Protein AF-A0A4V6RXN6-F1 (afdb_monomer_lite)

Sequence (141 aa):
MTKKTDRISFLKFSRMLFHKWYGDNPSSDFRHFYDDQRTYYGLILEAAGVDADSLKKGNAFSISPKQADLIEELLKQFTSAPMKLFRSKEYKNMHKDDLKSIVQSIDSLLLSGLEGDVQVTERSSLYIKTGYYVQTAISDC

Organism: NCBI:txid2565925

Foldseek 3Di:
DPDPQPWDWLLVLLVVVCCVPQNDDRPDDSVVSSVLLQVLLCLLLVLLVADPVQQDDPPTGIHRPVLSVLSVVSSVCCPPPQNVCSSVLVLVPHDLVSLVSSLVSVLVRLVVRHDDPSSVVSNVSSCVSSVNVVVVVVVVD

Structure (mmCIF, N/CA/C/O backbone):
data_AF-A0A4V6RXN6-F1
#
_entry.id   AF-A0A4V6RXN6-F1
#
loop_
_atom_site.group_PDB
_atom_site.id
_atom_site.type_symbol
_atom_site.label_atom_id
_atom_site.label_alt_id
_atom_site.label_comp_id
_atom_site.label_asym_id
_atom_site.label_entity_id
_atom_site.label_seq_id
_atom_site.pdbx_PDB_ins_code
_atom_site.Cartn_x
_atom_site.Cartn_y
_atom_site.Cartn_z
_atom_site.occupancy
_atom_site.B_iso_or_equiv
_atom_site.auth_seq_id
_atom_site.auth_comp_id
_atom_site.auth_asym_id
_atom_site.auth_atom_id
_atom_site.pdbx_PDB_model_num
ATOM 1 N N . MET A 1 1 ? 22.976 7.129 20.681 1.00 35.28 1 MET A N 1
ATOM 2 C CA . MET A 1 1 ? 23.402 6.774 19.307 1.00 35.28 1 MET A CA 1
ATOM 3 C C . MET A 1 1 ? 22.162 6.587 18.448 1.00 35.28 1 MET A C 1
ATOM 5 O O . MET A 1 1 ? 21.529 5.543 18.516 1.00 35.28 1 MET A O 1
ATOM 9 N N . THR A 1 2 ? 21.764 7.605 17.690 1.00 40.41 2 THR A N 1
ATOM 10 C CA . THR A 1 2 ? 20.694 7.497 16.691 1.00 40.41 2 THR A CA 1
ATOM 11 C C . THR A 1 2 ? 21.208 6.630 15.546 1.00 40.41 2 THR A C 1
ATOM 13 O O . THR A 1 2 ? 22.055 7.060 14.765 1.00 40.41 2 THR A O 1
ATOM 16 N N . LYS A 1 3 ? 20.754 5.373 15.468 1.00 44.50 3 LYS A N 1
ATOM 17 C CA . LYS A 1 3 ? 20.967 4.552 14.272 1.00 44.50 3 LYS A CA 1
ATOM 18 C C . LYS A 1 3 ? 20.317 5.313 13.119 1.00 44.50 3 LYS A C 1
ATOM 20 O O . LYS A 1 3 ? 19.103 5.490 13.126 1.00 44.50 3 LYS A O 1
ATOM 25 N N . LYS A 1 4 ? 21.112 5.816 12.168 1.00 47.91 4 LYS A N 1
ATOM 26 C CA . LYS A 1 4 ? 20.583 6.288 10.886 1.00 47.91 4 LYS A CA 1
ATOM 27 C C . LYS A 1 4 ? 19.828 5.106 10.292 1.00 47.91 4 LYS A C 1
ATOM 29 O O . LYS A 1 4 ? 20.439 4.120 9.901 1.00 47.91 4 LYS A O 1
ATOM 34 N N . THR A 1 5 ? 18.504 5.159 10.318 1.00 57.16 5 THR A N 1
ATOM 35 C CA . THR A 1 5 ? 17.677 4.186 9.617 1.00 57.16 5 THR A CA 1
ATOM 36 C C . THR A 1 5 ? 17.991 4.370 8.139 1.00 57.16 5 THR A C 1
ATOM 38 O O . THR A 1 5 ? 17.672 5.422 7.581 1.00 57.16 5 THR A O 1
ATOM 41 N N . ASP A 1 6 ? 18.683 3.407 7.530 1.00 70.12 6 ASP A N 1
ATOM 42 C CA . ASP A 1 6 ? 19.060 3.432 6.115 1.00 70.12 6 ASP A CA 1
ATOM 43 C C . ASP A 1 6 ? 17.799 3.360 5.253 1.00 70.12 6 ASP A C 1
ATOM 45 O O . ASP A 1 6 ? 17.416 2.299 4.782 1.00 70.12 6 ASP A O 1
ATOM 49 N N . ARG A 1 7 ? 17.087 4.475 5.082 1.00 78.94 7 ARG A N 1
ATOM 50 C CA . ARG A 1 7 ? 15.919 4.528 4.202 1.00 78.94 7 ARG A CA 1
ATOM 51 C C . ARG A 1 7 ? 16.390 4.629 2.754 1.00 78.94 7 ARG A C 1
ATOM 53 O O . ARG A 1 7 ? 17.277 5.419 2.433 1.00 78.94 7 ARG A O 1
ATOM 60 N N . ILE A 1 8 ? 15.767 3.862 1.869 1.00 87.69 8 ILE A N 1
ATOM 61 C CA . ILE A 1 8 ? 15.981 3.949 0.423 1.00 87.69 8 ILE A CA 1
ATOM 62 C C . ILE A 1 8 ? 14.915 4.847 -0.202 1.00 87.69 8 ILE A C 1
ATOM 64 O O . ILE A 1 8 ? 13.774 4.910 0.258 1.00 87.69 8 ILE A O 1
ATOM 68 N N . SER A 1 9 ? 15.279 5.574 -1.256 1.00 90.12 9 SER A N 1
ATOM 69 C CA . SER A 1 9 ? 14.285 6.306 -2.038 1.00 90.12 9 SER A CA 1
ATOM 70 C C . SER A 1 9 ? 13.415 5.328 -2.825 1.00 90.12 9 SER A C 1
ATOM 72 O O . SER A 1 9 ? 13.891 4.286 -3.285 1.00 90.12 9 SER A O 1
ATOM 74 N N . PHE A 1 10 ? 12.151 5.689 -3.043 1.00 91.62 10 PHE A N 1
ATOM 75 C CA . PHE A 1 10 ? 11.240 4.896 -3.873 1.00 91.62 10 PHE A CA 1
ATOM 76 C C . PHE A 1 10 ? 11.753 4.706 -5.304 1.00 91.62 10 PHE A C 1
ATOM 78 O O . PHE A 1 10 ? 11.513 3.669 -5.910 1.00 91.62 10 PHE A O 1
ATOM 85 N N . LEU A 1 11 ? 12.514 5.671 -5.834 1.00 91.94 11 LEU A N 1
ATOM 86 C CA . LEU A 1 11 ? 13.182 5.549 -7.132 1.00 91.94 11 LEU A CA 1
ATOM 87 C C . LEU A 1 11 ? 14.199 4.400 -7.137 1.00 91.94 11 LEU A C 1
ATOM 89 O O . LEU A 1 11 ? 14.179 3.567 -8.041 1.00 91.94 11 LEU A O 1
ATOM 93 N N . LYS A 1 12 ? 15.063 4.328 -6.113 1.00 91.56 12 LYS A N 1
ATOM 94 C CA . LYS A 1 12 ? 16.049 3.247 -5.978 1.00 91.56 12 LYS A CA 1
ATOM 95 C C . LYS A 1 12 ? 15.354 1.897 -5.804 1.00 91.56 12 LYS A C 1
ATOM 97 O O . LYS A 1 12 ? 15.724 0.941 -6.473 1.00 91.56 12 LYS A O 1
ATOM 102 N N . PHE A 1 13 ? 14.325 1.845 -4.962 1.00 93.69 13 PHE A N 1
ATOM 103 C CA . PHE A 1 13 ? 13.492 0.656 -4.783 1.00 93.69 13 PHE A CA 1
ATOM 104 C C . PHE A 1 13 ? 12.840 0.204 -6.098 1.00 93.69 13 PHE A C 1
ATOM 106 O O . PHE A 1 13 ? 12.982 -0.948 -6.488 1.00 93.69 13 PHE A O 1
ATOM 113 N N . SER A 1 14 ? 12.220 1.122 -6.842 1.00 93.81 14 SER A N 1
ATOM 114 C CA . SER A 1 14 ? 11.592 0.814 -8.132 1.00 93.81 14 SER A CA 1
ATOM 115 C C . SER A 1 14 ? 12.612 0.319 -9.152 1.00 93.81 14 SER A C 1
ATOM 117 O O . SER A 1 14 ? 12.315 -0.578 -9.928 1.00 93.81 14 SER A O 1
ATOM 119 N N . ARG A 1 15 ? 13.841 0.851 -9.144 1.00 93.00 15 ARG A N 1
ATOM 120 C CA . ARG A 1 15 ? 14.928 0.348 -9.997 1.00 93.00 15 ARG A CA 1
ATOM 121 C C . ARG A 1 15 ? 15.288 -1.096 -9.649 1.00 93.00 15 ARG A C 1
ATOM 123 O O . ARG A 1 15 ? 15.465 -1.903 -10.554 1.00 93.00 15 ARG A O 1
ATOM 130 N N . MET A 1 16 ? 15.351 -1.427 -8.358 1.00 93.00 16 MET A N 1
ATOM 131 C CA . MET A 1 16 ? 15.575 -2.803 -7.900 1.00 93.00 16 MET A CA 1
ATOM 132 C C . MET A 1 16 ? 14.435 -3.729 -8.339 1.00 93.00 16 MET A C 1
ATOM 134 O O . MET A 1 16 ? 14.707 -4.800 -8.874 1.00 93.00 16 MET A O 1
ATOM 138 N N . LEU A 1 17 ? 13.176 -3.304 -8.178 1.00 93.75 17 LEU A N 1
ATOM 139 C CA . LEU A 1 17 ? 12.013 -4.068 -8.642 1.00 93.75 17 LEU A CA 1
ATOM 140 C C . LEU A 1 17 ? 12.032 -4.291 -10.151 1.00 93.75 17 LEU A C 1
ATOM 142 O O . LEU A 1 17 ? 11.801 -5.401 -10.611 1.00 93.75 17 LEU A O 1
ATOM 146 N N . PHE A 1 18 ? 12.343 -3.249 -10.916 1.00 93.62 18 PHE A N 1
ATOM 147 C CA . PHE A 1 18 ? 12.387 -3.307 -12.368 1.00 93.62 18 PHE A CA 1
ATOM 148 C C . PHE A 1 18 ? 13.379 -4.363 -12.865 1.00 93.62 18 PHE A C 1
ATOM 150 O O . PHE A 1 18 ? 13.010 -5.221 -13.662 1.00 93.62 18 PHE A O 1
ATOM 157 N N . HIS A 1 19 ? 14.602 -4.372 -12.326 1.00 92.25 19 HIS A N 1
ATOM 158 C CA . HIS A 1 19 ? 15.580 -5.419 -12.631 1.00 92.25 19 HIS A CA 1
ATOM 159 C C . HIS A 1 19 ? 15.126 -6.800 -12.148 1.00 92.25 19 HIS A C 1
ATOM 161 O O . HIS A 1 19 ? 15.279 -7.784 -12.862 1.00 92.25 19 HIS A O 1
ATOM 167 N N . LYS A 1 20 ? 14.512 -6.888 -10.962 1.00 92.06 20 LYS A N 1
ATOM 168 C CA . LYS A 1 20 ? 13.996 -8.156 -10.427 1.00 92.06 20 LYS A CA 1
ATOM 169 C C . LYS A 1 20 ? 12.888 -8.754 -11.301 1.00 92.06 20 LYS A C 1
ATOM 171 O O . LYS A 1 20 ? 12.796 -9.971 -11.401 1.00 92.06 20 LYS A O 1
ATOM 176 N N . TRP A 1 21 ? 12.028 -7.924 -11.891 1.00 91.38 21 TRP A N 1
ATOM 177 C CA . TRP A 1 21 ? 10.851 -8.379 -12.641 1.00 91.38 21 TRP A CA 1
ATOM 178 C C . TRP A 1 21 ? 11.114 -8.543 -14.142 1.00 91.38 21 TRP A C 1
ATOM 180 O O . TRP A 1 21 ? 10.475 -9.384 -14.766 1.00 91.38 21 TRP A O 1
ATOM 190 N N . TYR A 1 22 ? 12.043 -7.772 -14.716 1.00 88.38 22 TYR A N 1
ATOM 191 C CA . TYR A 1 22 ? 12.319 -7.762 -16.160 1.00 88.38 22 TYR A CA 1
ATOM 192 C C . TYR A 1 22 ? 13.754 -8.176 -16.537 1.00 88.38 22 TYR A C 1
ATOM 194 O O . TYR A 1 22 ? 14.059 -8.287 -17.724 1.00 88.38 22 TYR A O 1
ATOM 202 N N . GLY A 1 23 ? 14.635 -8.426 -15.564 1.00 85.50 23 GLY A N 1
ATOM 203 C CA . GLY A 1 23 ? 16.022 -8.841 -15.790 1.00 85.50 23 GLY A CA 1
ATOM 204 C C . GLY A 1 23 ? 16.969 -7.707 -16.211 1.00 85.50 23 GLY A C 1
ATOM 205 O O . GLY A 1 23 ? 16.720 -6.523 -15.964 1.00 85.50 23 GLY A O 1
ATOM 206 N N . ASP A 1 24 ? 18.087 -8.087 -16.838 1.00 74.56 24 ASP A N 1
ATOM 207 C CA . ASP A 1 24 ? 19.205 -7.182 -17.160 1.00 74.56 24 ASP A CA 1
ATOM 208 C C . ASP A 1 24 ? 19.044 -6.425 -18.490 1.00 74.56 24 ASP A C 1
ATOM 210 O O . ASP A 1 24 ? 19.672 -5.385 -18.678 1.00 74.56 24 ASP A O 1
ATOM 214 N N . ASN A 1 25 ? 18.176 -6.901 -19.392 1.00 64.75 25 ASN A N 1
ATOM 215 C CA . ASN A 1 25 ? 17.865 -6.263 -20.681 1.00 64.75 25 ASN A CA 1
ATOM 216 C C . ASN A 1 25 ? 16.347 -6.099 -20.870 1.00 64.75 25 ASN A C 1
ATOM 218 O O . ASN A 1 25 ? 15.724 -6.803 -21.668 1.00 64.75 25 ASN A O 1
ATOM 222 N N . PRO A 1 26 ? 15.724 -5.187 -20.114 1.00 69.06 26 PRO A N 1
ATOM 223 C CA . PRO A 1 26 ? 14.292 -4.975 -20.196 1.00 69.06 26 PRO A CA 1
ATOM 224 C C . PRO A 1 26 ? 13.931 -4.259 -21.502 1.00 69.06 26 PRO A C 1
ATOM 226 O O . PRO A 1 26 ? 14.464 -3.196 -21.810 1.00 69.06 26 PRO A O 1
ATOM 229 N N . SER A 1 27 ? 12.970 -4.807 -22.246 1.00 65.19 27 SER A N 1
ATOM 230 C CA . SER A 1 27 ? 12.332 -4.116 -23.378 1.00 65.19 27 SER A CA 1
ATOM 231 C C . SER A 1 27 ? 11.435 -2.950 -22.936 1.00 65.19 27 SER A C 1
ATOM 233 O O . SER A 1 27 ? 10.999 -2.151 -23.760 1.00 65.19 27 SER A O 1
ATOM 235 N N . SER A 1 28 ? 11.117 -2.884 -21.643 1.00 75.38 28 SER A N 1
ATOM 236 C CA . SER A 1 28 ? 10.218 -1.908 -21.030 1.00 75.38 28 SER A CA 1
ATOM 237 C C . SER A 1 28 ? 10.953 -0.613 -20.662 1.00 75.38 28 SER A C 1
ATOM 239 O O . SER A 1 28 ? 12.122 -0.639 -20.286 1.00 75.38 28 SER A O 1
ATOM 241 N N . ASP A 1 29 ? 10.268 0.530 -20.702 1.00 88.38 29 ASP A N 1
ATOM 242 C CA . ASP A 1 29 ? 10.830 1.799 -20.227 1.00 88.38 29 ASP A CA 1
ATOM 243 C C . ASP A 1 29 ? 10.719 1.903 -18.697 1.00 88.38 29 ASP A C 1
ATOM 245 O O . ASP A 1 29 ? 9.623 1.930 -18.128 1.00 88.38 29 ASP A O 1
ATOM 249 N N . PHE A 1 30 ? 11.869 2.002 -18.024 1.00 91.81 30 PHE A N 1
ATOM 250 C CA . PHE A 1 30 ? 11.944 2.184 -16.575 1.00 91.81 30 PHE A CA 1
ATOM 251 C C . PHE A 1 30 ? 11.146 3.397 -16.083 1.00 91.81 30 PHE A C 1
ATOM 253 O O . PHE A 1 30 ? 10.606 3.355 -14.978 1.00 91.81 30 PHE A O 1
ATOM 260 N N . ARG A 1 31 ? 11.077 4.485 -16.860 1.00 92.81 31 ARG A N 1
ATOM 261 C CA . ARG A 1 31 ? 10.361 5.693 -16.442 1.00 92.81 31 ARG A CA 1
ATOM 262 C C . ARG A 1 31 ? 8.870 5.418 -16.280 1.00 92.81 31 ARG A C 1
ATOM 264 O O . ARG A 1 31 ? 8.323 5.716 -15.223 1.00 92.81 31 ARG A O 1
ATOM 271 N N . HIS A 1 32 ? 8.260 4.791 -17.283 1.00 93.06 32 HIS A N 1
ATOM 272 C CA . HIS A 1 32 ? 6.860 4.374 -17.232 1.00 93.06 32 HIS A CA 1
ATOM 273 C C . HIS A 1 32 ? 6.618 3.408 -16.067 1.00 93.06 32 HIS A C 1
ATOM 275 O O . HIS A 1 32 ? 5.719 3.630 -15.263 1.00 93.06 32 HIS A O 1
ATOM 281 N N . PHE A 1 33 ? 7.494 2.410 -15.894 1.00 93.62 33 PHE A N 1
ATOM 282 C CA . PHE A 1 33 ? 7.413 1.490 -14.758 1.00 93.62 33 PHE A CA 1
ATOM 283 C C . PHE A 1 33 ? 7.437 2.220 -13.405 1.00 93.62 33 PHE A C 1
ATOM 285 O O . PHE A 1 33 ? 6.621 1.935 -12.532 1.00 93.62 33 PHE A O 1
ATOM 292 N N . TYR A 1 34 ? 8.366 3.161 -13.219 1.00 94.25 34 TYR A N 1
ATOM 293 C CA . TYR A 1 34 ? 8.479 3.951 -11.994 1.00 94.25 34 TYR A CA 1
ATOM 294 C C . TYR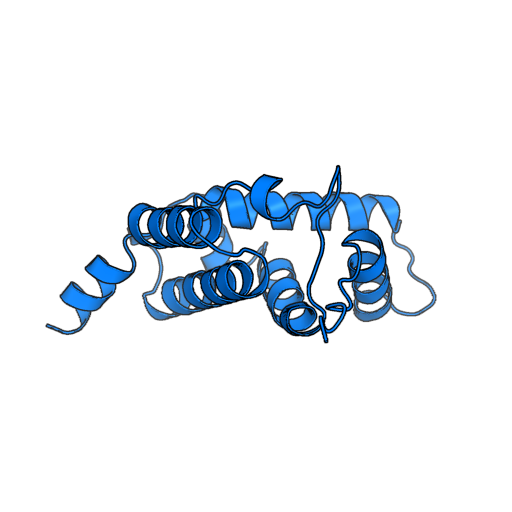 A 1 34 ? 7.225 4.790 -11.728 1.00 94.25 34 TYR A C 1
ATOM 296 O O . TYR A 1 34 ? 6.735 4.807 -10.596 1.00 94.25 34 TYR A O 1
ATOM 304 N N . ASP A 1 35 ? 6.712 5.471 -12.754 1.00 93.75 35 ASP A N 1
ATOM 305 C CA . ASP A 1 35 ? 5.517 6.304 -12.636 1.00 93.75 35 ASP A CA 1
ATOM 306 C C . ASP A 1 35 ? 4.288 5.456 -12.264 1.00 93.75 35 ASP A C 1
ATOM 308 O O . ASP A 1 35 ? 3.536 5.842 -11.360 1.00 93.75 35 ASP A O 1
ATOM 312 N N . ASP A 1 36 ? 4.150 4.262 -12.849 1.00 94.56 36 ASP A N 1
ATOM 313 C CA . ASP A 1 36 ? 3.119 3.285 -12.488 1.00 94.56 36 ASP A CA 1
ATOM 314 C C . ASP A 1 36 ? 3.263 2.821 -11.036 1.00 94.56 36 ASP A C 1
ATOM 316 O O . ASP A 1 36 ? 2.321 2.957 -10.257 1.00 94.56 36 ASP A O 1
ATOM 320 N N . GLN A 1 37 ? 4.444 2.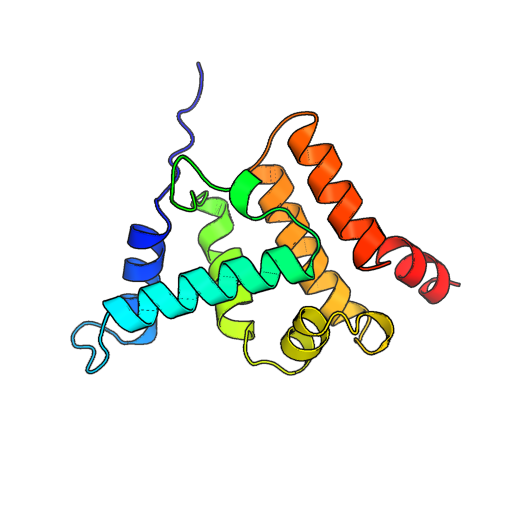348 -10.617 1.00 95.06 37 GLN A N 1
ATOM 321 C CA . GLN A 1 37 ? 4.642 1.854 -9.246 1.00 95.06 37 GLN A CA 1
ATOM 322 C C . GLN A 1 37 ? 4.387 2.943 -8.200 1.00 95.06 37 GLN A C 1
ATOM 324 O O . GLN A 1 37 ? 3.786 2.684 -7.156 1.00 95.06 37 GLN A O 1
ATOM 329 N N . ARG A 1 38 ? 4.817 4.180 -8.473 1.00 94.19 38 ARG A N 1
ATOM 330 C CA . ARG A 1 38 ? 4.568 5.323 -7.585 1.00 94.19 38 ARG A CA 1
ATOM 331 C C . ARG A 1 38 ? 3.073 5.611 -7.470 1.00 94.19 38 ARG A C 1
ATOM 333 O O . ARG A 1 38 ? 2.590 5.877 -6.370 1.00 94.19 38 ARG A O 1
ATOM 340 N N . THR A 1 39 ? 2.361 5.558 -8.593 1.00 94.31 39 THR A N 1
ATOM 341 C CA . THR A 1 39 ? 0.912 5.776 -8.653 1.00 94.31 39 THR A CA 1
ATOM 342 C C . THR A 1 39 ? 0.171 4.671 -7.910 1.00 94.31 39 THR A C 1
ATOM 344 O O . THR A 1 39 ? -0.681 4.956 -7.074 1.00 94.31 39 THR A O 1
ATOM 347 N N . TYR A 1 40 ? 0.539 3.411 -8.139 1.00 95.81 40 TYR A N 1
ATOM 348 C CA . TYR A 1 40 ? -0.077 2.253 -7.497 1.00 95.81 40 TYR A CA 1
ATOM 349 C C . TYR A 1 40 ? 0.094 2.293 -5.985 1.00 95.81 40 TYR A C 1
ATOM 351 O O . TYR A 1 40 ? -0.879 2.112 -5.257 1.00 95.81 40 TYR A O 1
ATOM 359 N N . TYR A 1 41 ? 1.302 2.602 -5.512 1.00 95.31 41 TYR A N 1
ATOM 360 C CA . TYR A 1 41 ? 1.562 2.737 -4.085 1.00 95.31 41 TYR A CA 1
ATOM 361 C C . TYR A 1 41 ? 0.720 3.852 -3.451 1.00 95.31 41 TYR A C 1
ATOM 363 O O . TYR A 1 41 ? 0.093 3.632 -2.418 1.00 95.31 41 TYR A O 1
ATOM 371 N N . GLY A 1 42 ? 0.637 5.020 -4.101 1.00 94.44 42 GLY A N 1
ATOM 372 C CA . GLY A 1 42 ? -0.214 6.121 -3.642 1.00 94.44 42 GLY A CA 1
ATOM 373 C C . GLY A 1 42 ? -1.691 5.731 -3.553 1.00 94.44 42 GLY A C 1
ATOM 374 O O . GLY A 1 42 ? -2.320 5.966 -2.527 1.00 94.44 42 GLY A O 1
ATOM 375 N N . LEU A 1 43 ? -2.220 5.062 -4.582 1.00 95.69 43 LEU A N 1
ATOM 376 C CA . LEU A 1 43 ? -3.613 4.607 -4.616 1.00 95.69 43 LEU A CA 1
ATOM 377 C C . LEU A 1 43 ? -3.927 3.557 -3.543 1.00 95.69 43 LEU A C 1
ATOM 379 O O . LEU A 1 43 ? -5.030 3.554 -3.003 1.00 95.69 43 LEU A O 1
ATOM 383 N N . ILE A 1 44 ? -2.984 2.661 -3.229 1.00 96.38 44 ILE A N 1
ATOM 384 C CA . ILE A 1 44 ? -3.151 1.676 -2.149 1.00 96.38 44 ILE A CA 1
ATOM 385 C C . ILE A 1 44 ? -3.271 2.391 -0.797 1.00 96.38 44 ILE A C 1
ATOM 387 O O . ILE A 1 44 ? -4.182 2.087 -0.028 1.00 96.38 44 ILE A O 1
ATOM 391 N N . LEU A 1 45 ? -2.388 3.354 -0.517 1.00 95.19 45 LEU A N 1
ATOM 392 C CA . LEU A 1 45 ? -2.427 4.130 0.727 1.00 95.19 45 LEU A CA 1
ATOM 393 C C . LEU A 1 45 ? -3.713 4.962 0.832 1.00 95.19 45 LEU A C 1
ATOM 395 O O . LEU A 1 45 ? -4.391 4.922 1.856 1.00 95.19 45 LEU A O 1
ATOM 399 N N . GLU A 1 46 ? -4.098 5.646 -0.244 1.00 94.94 46 GLU A N 1
ATOM 400 C CA . GLU A 1 46 ? -5.314 6.463 -0.273 1.00 94.94 46 GLU A CA 1
ATOM 401 C C . GLU A 1 46 ? -6.578 5.618 -0.075 1.00 94.94 46 GLU A C 1
ATOM 403 O O . GLU A 1 46 ? -7.492 6.015 0.655 1.00 94.94 46 GLU A O 1
ATOM 408 N N . ALA A 1 47 ? -6.643 4.436 -0.699 1.00 95.62 47 ALA A N 1
ATOM 409 C CA . ALA A 1 47 ? -7.733 3.496 -0.476 1.00 95.62 47 ALA A CA 1
ATOM 410 C C . ALA A 1 47 ? -7.850 3.188 1.018 1.00 95.62 47 ALA A C 1
ATOM 412 O O . ALA A 1 47 ? -8.903 3.421 1.616 1.00 95.62 47 ALA A O 1
ATOM 413 N N . ALA A 1 48 ? -6.727 2.836 1.640 1.00 94.69 48 ALA A N 1
ATOM 414 C CA . ALA A 1 48 ? -6.618 2.569 3.066 1.00 94.69 48 ALA A CA 1
ATOM 415 C C . ALA A 1 48 ? -6.967 3.768 3.969 1.00 94.69 48 ALA A C 1
ATOM 417 O O . ALA A 1 48 ? -7.066 3.606 5.180 1.00 94.69 48 ALA A O 1
ATOM 418 N N . GLY A 1 49 ? -7.182 4.961 3.407 1.00 93.25 49 GLY A N 1
ATOM 419 C CA . GLY A 1 49 ? -7.454 6.177 4.163 1.00 93.25 49 GLY A CA 1
ATOM 420 C C . GLY A 1 49 ? -6.208 6.778 4.802 1.00 93.25 49 GLY A C 1
ATOM 421 O O . GLY A 1 49 ? -6.346 7.553 5.745 1.00 93.25 49 GLY A O 1
ATOM 422 N N . VAL A 1 50 ? -5.028 6.406 4.307 1.00 93.88 50 VAL A N 1
ATOM 423 C CA . VAL A 1 50 ? -3.744 6.947 4.740 1.00 93.88 50 VAL A CA 1
ATOM 424 C C . VAL A 1 50 ? -3.389 8.146 3.869 1.00 93.88 50 VAL A C 1
ATOM 426 O O . VAL A 1 50 ? -3.444 8.059 2.638 1.00 93.88 50 VAL A O 1
ATOM 429 N N . ASP A 1 51 ? -2.971 9.246 4.489 1.00 91.94 51 ASP A N 1
ATOM 430 C CA . ASP A 1 51 ? -2.353 10.351 3.767 1.00 91.94 51 ASP A CA 1
ATOM 431 C C . ASP A 1 51 ? -0.978 9.914 3.247 1.00 91.94 51 ASP A C 1
ATOM 433 O O . ASP A 1 51 ? -0.019 9.729 4.003 1.00 91.94 51 ASP A O 1
ATOM 437 N N . ALA A 1 52 ? -0.864 9.752 1.929 1.00 87.81 52 ALA A N 1
ATOM 438 C CA . ALA A 1 52 ? 0.373 9.347 1.280 1.00 87.81 52 ALA A CA 1
ATOM 439 C C . ALA A 1 52 ? 1.530 10.332 1.534 1.00 87.81 52 ALA A C 1
ATOM 441 O O . ALA A 1 52 ? 2.691 9.913 1.511 1.00 87.81 52 ALA A O 1
ATOM 442 N N . ASP A 1 53 ? 1.246 11.615 1.786 1.00 89.75 53 ASP A N 1
ATOM 443 C CA . ASP A 1 53 ? 2.276 12.619 2.064 1.00 89.75 53 ASP A CA 1
ATOM 444 C C . ASP A 1 53 ? 2.967 12.383 3.411 1.00 89.75 53 ASP A C 1
ATOM 446 O O . ASP A 1 53 ? 4.165 12.655 3.527 1.00 89.75 53 ASP A O 1
ATOM 450 N N . SER A 1 54 ? 2.287 11.757 4.377 1.00 89.06 54 SER A N 1
ATOM 451 C CA . SER A 1 54 ? 2.876 11.392 5.674 1.00 89.06 54 SER A CA 1
ATOM 452 C C . SER A 1 54 ? 4.105 10.477 5.531 1.00 89.06 54 SER A C 1
ATOM 454 O O . SER A 1 54 ? 5.058 10.570 6.306 1.00 89.06 54 SER A O 1
ATOM 456 N N . LEU A 1 55 ? 4.133 9.623 4.500 1.00 87.75 55 LEU A N 1
ATOM 457 C CA . LEU A 1 55 ? 5.224 8.680 4.218 1.00 87.75 55 LEU A CA 1
ATOM 458 C C . LEU A 1 55 ? 6.275 9.230 3.239 1.00 87.75 55 LEU A C 1
ATOM 460 O O . LEU A 1 55 ? 7.256 8.539 2.909 1.00 87.75 55 LEU A O 1
ATOM 464 N N . LYS A 1 56 ? 6.099 10.461 2.749 1.00 87.38 56 LYS A N 1
ATOM 465 C CA . LYS A 1 56 ? 7.079 11.131 1.893 1.00 87.38 56 LYS A CA 1
ATOM 466 C C . LYS A 1 56 ? 8.134 11.840 2.734 1.00 87.38 56 LYS A C 1
ATOM 468 O O . LYS A 1 56 ? 7.899 12.319 3.836 1.00 87.38 56 LYS A O 1
ATOM 473 N N . LYS A 1 57 ? 9.342 11.931 2.181 1.00 81.00 57 LYS A N 1
ATOM 474 C CA . LYS A 1 57 ? 10.401 12.807 2.686 1.00 81.00 57 LYS A CA 1
ATOM 475 C C . LYS A 1 57 ? 10.760 13.785 1.574 1.00 81.00 57 LYS A C 1
ATOM 477 O O . LYS A 1 57 ? 11.417 13.405 0.604 1.00 81.00 57 LYS A O 1
ATOM 482 N N . GLY A 1 58 ? 10.293 15.026 1.693 1.00 80.94 58 GLY A N 1
ATOM 483 C CA . GLY A 1 58 ? 10.250 15.952 0.559 1.00 80.94 58 GLY A CA 1
ATOM 484 C C . GLY A 1 58 ? 9.215 15.482 -0.468 1.00 80.94 58 GLY A C 1
ATOM 485 O O . GLY A 1 58 ? 8.111 15.109 -0.095 1.00 80.94 58 GLY A O 1
ATOM 486 N N . ASN A 1 59 ? 9.583 15.424 -1.750 1.00 76.62 59 ASN A N 1
ATOM 487 C CA . ASN A 1 59 ? 8.641 15.111 -2.838 1.00 76.62 59 ASN A CA 1
ATOM 488 C C . ASN A 1 59 ? 8.567 13.618 -3.217 1.00 76.62 59 ASN A C 1
ATOM 490 O O . ASN A 1 59 ? 7.962 13.270 -4.230 1.00 76.62 59 ASN A O 1
ATOM 494 N N . ALA A 1 60 ? 9.208 12.724 -2.458 1.00 79.38 60 ALA A N 1
ATOM 495 C CA . ALA A 1 60 ? 9.279 11.303 -2.796 1.00 79.38 60 ALA A CA 1
ATOM 496 C C . ALA A 1 60 ? 9.052 10.403 -1.578 1.00 79.38 60 ALA A C 1
ATOM 498 O O . ALA A 1 60 ? 9.444 10.738 -0.459 1.00 79.38 60 ALA A O 1
ATOM 499 N N . PHE A 1 61 ? 8.474 9.222 -1.813 1.00 85.81 61 PHE A N 1
ATOM 500 C CA . PHE A 1 61 ? 8.347 8.195 -0.782 1.00 85.81 61 PHE A CA 1
ATOM 501 C C . PHE A 1 61 ? 9.724 7.713 -0.318 1.00 85.81 61 PHE A C 1
ATOM 503 O O . PHE A 1 61 ? 10.657 7.531 -1.115 1.00 85.81 61 PHE A O 1
ATOM 510 N N . SER A 1 62 ? 9.835 7.482 0.987 1.00 82.75 62 SER A N 1
ATOM 511 C CA . SER A 1 62 ? 11.037 6.944 1.609 1.00 82.75 62 SER A CA 1
ATOM 512 C C . SER A 1 62 ? 10.725 5.592 2.233 1.00 82.75 62 SER A C 1
ATOM 514 O O . SER A 1 62 ? 9.940 5.499 3.174 1.00 82.75 62 SER A O 1
ATOM 516 N N . ILE A 1 63 ? 11.355 4.539 1.724 1.00 84.81 63 ILE A N 1
ATOM 517 C CA . ILE A 1 63 ? 11.081 3.159 2.119 1.00 84.81 63 ILE A CA 1
ATOM 518 C C . ILE A 1 63 ? 12.124 2.694 3.134 1.00 84.81 63 ILE A C 1
ATOM 520 O O . ILE A 1 63 ? 13.325 2.895 2.951 1.00 84.81 63 ILE A O 1
ATOM 524 N N . SER A 1 64 ? 11.668 2.040 4.199 1.00 84.56 64 SER A N 1
ATOM 525 C CA . SER A 1 64 ? 12.546 1.249 5.061 1.00 84.56 64 SER A CA 1
ATOM 526 C C . SER A 1 64 ? 12.905 -0.064 4.350 1.00 84.56 64 SER A C 1
ATOM 528 O O . SER A 1 64 ? 11.988 -0.759 3.920 1.00 84.56 64 SER A O 1
ATOM 530 N N . PRO A 1 65 ? 14.185 -0.465 4.245 1.00 83.06 65 PRO A N 1
ATOM 531 C CA . PRO A 1 65 ? 14.583 -1.718 3.597 1.00 83.06 65 PRO A CA 1
ATOM 532 C C . PRO A 1 65 ? 13.885 -2.947 4.176 1.00 83.06 65 PRO A C 1
ATOM 534 O O . PRO A 1 65 ? 13.585 -3.879 3.445 1.00 83.06 65 PRO A O 1
ATOM 537 N N . LYS A 1 66 ? 13.559 -2.917 5.475 1.00 84.44 66 LYS A N 1
ATOM 538 C CA . LYS A 1 66 ? 12.817 -3.988 6.161 1.00 84.44 66 LYS A CA 1
ATOM 539 C C . LYS A 1 66 ? 11.390 -4.182 5.639 1.00 84.44 66 LYS A C 1
ATOM 541 O O . LYS A 1 66 ? 10.776 -5.192 5.937 1.00 84.44 66 LYS A O 1
ATOM 546 N N . GLN A 1 67 ? 10.868 -3.192 4.925 1.00 86.56 67 GLN A N 1
ATOM 547 C CA . GLN A 1 67 ? 9.513 -3.157 4.389 1.00 86.56 67 GLN A CA 1
ATOM 548 C C . GLN A 1 67 ? 9.489 -3.299 2.864 1.00 86.56 67 GLN A C 1
ATOM 550 O O . GLN A 1 67 ? 8.422 -3.243 2.262 1.00 86.56 67 GLN A O 1
ATOM 555 N N . ALA A 1 68 ? 10.655 -3.441 2.223 1.00 90.06 68 ALA A N 1
ATOM 556 C CA . ALA A 1 68 ? 10.757 -3.509 0.770 1.00 90.06 68 ALA A CA 1
ATOM 557 C C . ALA A 1 68 ? 9.943 -4.681 0.203 1.00 90.06 68 ALA A C 1
ATOM 559 O O . ALA A 1 68 ? 9.201 -4.483 -0.756 1.00 90.06 68 ALA A O 1
ATOM 560 N N . ASP A 1 69 ? 10.021 -5.851 0.841 1.00 92.19 69 ASP A N 1
ATOM 561 C CA . ASP A 1 69 ? 9.279 -7.043 0.420 1.00 92.19 69 ASP A CA 1
ATOM 562 C C . ASP A 1 69 ? 7.762 -6.853 0.574 1.00 92.19 69 ASP A C 1
ATOM 564 O O . ASP A 1 69 ? 7.009 -7.171 -0.340 1.00 92.19 69 ASP A O 1
ATOM 568 N N . LEU A 1 70 ? 7.308 -6.229 1.667 1.00 92.44 70 LEU A N 1
ATOM 569 C CA . LEU A 1 70 ? 5.886 -5.933 1.887 1.00 92.44 70 LEU A CA 1
ATOM 570 C C . LEU A 1 70 ? 5.329 -4.947 0.851 1.00 92.44 70 LEU A C 1
ATOM 572 O O . LEU A 1 70 ? 4.236 -5.142 0.321 1.00 92.44 70 LEU A O 1
ATOM 576 N N . ILE A 1 71 ? 6.085 -3.895 0.522 1.00 94.38 71 ILE A N 1
ATOM 577 C CA . ILE A 1 71 ? 5.690 -2.948 -0.531 1.00 94.38 71 ILE A CA 1
ATOM 578 C C . ILE A 1 71 ? 5.687 -3.645 -1.895 1.00 94.38 71 ILE A C 1
ATOM 580 O O . ILE A 1 71 ? 4.783 -3.416 -2.696 1.00 94.38 71 ILE A O 1
ATOM 584 N N . GLU A 1 72 ? 6.668 -4.507 -2.165 1.00 95.38 72 GLU A N 1
ATOM 585 C CA . GLU A 1 72 ? 6.714 -5.297 -3.394 1.00 95.38 72 GLU A CA 1
ATOM 586 C C . GLU A 1 72 ? 5.484 -6.202 -3.534 1.00 95.38 72 GLU A C 1
ATOM 588 O O . GLU A 1 72 ? 4.885 -6.243 -4.608 1.00 95.38 72 GLU A O 1
ATOM 593 N N . GLU A 1 73 ? 5.091 -6.906 -2.473 1.00 94.44 73 GLU A N 1
ATOM 594 C CA . GLU A 1 73 ? 3.907 -7.768 -2.466 1.00 94.44 73 GLU A CA 1
ATOM 595 C C . GLU A 1 73 ? 2.625 -6.979 -2.741 1.00 94.44 73 GLU A C 1
ATOM 597 O O . GLU A 1 73 ? 1.851 -7.359 -3.622 1.00 94.44 73 GLU A O 1
ATOM 602 N N . LEU A 1 74 ? 2.438 -5.838 -2.071 1.00 95.50 74 LEU A N 1
ATOM 603 C CA . LEU A 1 74 ? 1.291 -4.956 -2.304 1.00 95.50 74 LEU A CA 1
ATOM 604 C C . LEU A 1 74 ? 1.230 -4.464 -3.759 1.00 95.50 74 LEU A C 1
ATOM 606 O O . LEU A 1 74 ? 0.161 -4.467 -4.374 1.00 95.50 74 LEU A O 1
ATOM 610 N N . LEU A 1 75 ? 2.375 -4.083 -4.334 1.00 96.12 75 LEU A N 1
ATOM 611 C CA . LEU A 1 75 ? 2.470 -3.639 -5.728 1.00 96.12 75 LEU A CA 1
ATOM 612 C C . LEU A 1 75 ? 2.197 -4.774 -6.720 1.00 96.12 75 LEU A C 1
ATOM 614 O O . LEU A 1 75 ? 1.451 -4.583 -7.680 1.00 96.12 75 LEU A O 1
ATOM 618 N N . LYS A 1 76 ? 2.732 -5.976 -6.477 1.00 94.69 76 LYS A N 1
ATOM 619 C CA . LYS A 1 76 ? 2.443 -7.168 -7.293 1.00 94.69 76 LYS A CA 1
ATOM 620 C C . LYS A 1 76 ? 0.962 -7.518 -7.286 1.00 94.69 76 LYS A C 1
ATOM 622 O O . LYS A 1 76 ? 0.411 -7.913 -8.310 1.00 94.69 76 LYS A O 1
ATOM 627 N N . GLN A 1 77 ? 0.311 -7.361 -6.138 1.00 94.75 77 GLN A N 1
ATOM 628 C CA . GLN A 1 77 ? -1.104 -7.659 -5.974 1.00 94.75 77 GLN A CA 1
ATOM 629 C C . GLN A 1 77 ? -2.023 -6.552 -6.501 1.00 94.75 77 GLN A C 1
ATOM 631 O O . GLN A 1 77 ? -3.233 -6.761 -6.504 1.00 94.75 77 GLN A O 1
ATOM 636 N N . PHE A 1 78 ? -1.510 -5.415 -6.992 1.00 95.44 78 PHE A N 1
ATOM 637 C CA . PHE A 1 78 ? -2.309 -4.243 -7.390 1.00 95.44 78 PHE A CA 1
ATOM 638 C C . PHE A 1 78 ? -3.500 -4.558 -8.319 1.00 95.44 78 PHE A C 1
ATOM 640 O O . PHE A 1 78 ? -4.579 -3.959 -8.210 1.00 95.44 78 PHE A O 1
ATOM 647 N N . THR A 1 79 ? -3.320 -5.517 -9.232 1.00 93.38 79 THR A N 1
ATOM 648 C CA . THR A 1 79 ? -4.327 -5.940 -10.220 1.00 93.38 79 THR A CA 1
ATOM 649 C C . THR A 1 79 ? -5.129 -7.181 -9.811 1.00 93.38 79 THR A C 1
ATOM 651 O O . THR A 1 79 ? -6.058 -7.561 -10.534 1.00 93.38 79 THR A O 1
ATOM 654 N N . SER A 1 80 ? -4.820 -7.789 -8.661 1.00 96.25 80 SER A N 1
ATOM 655 C CA . SER A 1 80 ? -5.560 -8.929 -8.108 1.00 96.25 80 SER A CA 1
ATOM 656 C C . SER A 1 80 ? -7.007 -8.553 -7.768 1.00 96.25 80 SER A C 1
ATOM 658 O O . SER A 1 80 ? -7.327 -7.382 -7.550 1.00 96.25 80 SER A O 1
ATOM 660 N N . ALA A 1 81 ? -7.901 -9.545 -7.728 1.00 96.25 81 ALA A N 1
ATOM 661 C CA . ALA A 1 81 ? -9.304 -9.311 -7.387 1.00 96.25 81 ALA A CA 1
ATOM 662 C C . ALA A 1 81 ? -9.487 -8.702 -5.978 1.00 96.25 81 ALA A C 1
ATOM 664 O O . ALA A 1 81 ? -10.179 -7.685 -5.887 1.00 96.25 81 ALA A O 1
ATOM 665 N N . PRO A 1 82 ? -8.822 -9.198 -4.911 1.00 95.56 82 PRO A N 1
ATOM 666 C CA . PRO A 1 82 ? -8.955 -8.595 -3.584 1.00 95.56 82 PRO A CA 1
ATOM 667 C C . PRO A 1 82 ? -8.456 -7.150 -3.534 1.00 95.56 82 PRO A C 1
ATOM 669 O O . PRO A 1 82 ? -9.122 -6.279 -2.982 1.00 95.56 82 PRO A O 1
ATOM 672 N N . MET A 1 83 ? -7.326 -6.854 -4.180 1.00 96.62 83 MET A N 1
ATOM 673 C CA . MET A 1 83 ? -6.788 -5.494 -4.201 1.00 96.62 83 MET A CA 1
ATOM 674 C C . MET A 1 83 ? -7.641 -4.538 -5.045 1.00 96.62 83 MET A C 1
ATOM 676 O O . MET A 1 83 ? -7.714 -3.350 -4.743 1.00 96.62 83 MET A O 1
ATOM 680 N N . LYS A 1 84 ? -8.322 -5.020 -6.094 1.00 96.88 84 LYS A N 1
ATOM 681 C CA . LYS A 1 84 ? -9.304 -4.211 -6.836 1.00 96.88 84 LYS A CA 1
ATOM 682 C C . LYS A 1 84 ? -10.464 -3.783 -5.936 1.00 96.88 84 LYS A C 1
ATOM 684 O O . LYS A 1 84 ? -10.780 -2.598 -5.935 1.00 96.88 84 LYS A O 1
ATOM 689 N N . LEU A 1 85 ? -11.023 -4.710 -5.152 1.00 96.44 85 LEU A N 1
ATOM 690 C CA . LEU A 1 85 ? -12.071 -4.411 -4.165 1.00 96.44 85 LEU A CA 1
ATOM 691 C C . LEU A 1 85 ? -11.567 -3.457 -3.076 1.00 96.44 85 LEU A C 1
ATOM 693 O O . LEU A 1 85 ? -12.255 -2.508 -2.705 1.00 96.44 85 LEU A O 1
ATOM 697 N N . PHE A 1 86 ? -10.335 -3.663 -2.603 1.00 96.69 86 PHE A N 1
ATOM 698 C CA . PHE A 1 86 ? -9.706 -2.769 -1.635 1.00 96.69 86 PHE A CA 1
ATOM 699 C C . PHE A 1 86 ? -9.600 -1.340 -2.186 1.00 96.69 86 PHE A C 1
ATOM 701 O O . PHE A 1 86 ? -10.024 -0.386 -1.539 1.00 96.69 86 PHE A O 1
ATOM 708 N N . ARG A 1 87 ? -9.111 -1.182 -3.423 1.00 95.56 87 ARG A N 1
ATOM 709 C CA . ARG A 1 87 ? -8.965 0.127 -4.082 1.00 95.56 87 ARG A CA 1
ATOM 710 C C . ARG A 1 87 ? -10.295 0.794 -4.419 1.00 95.56 87 ARG A C 1
ATOM 712 O O . ARG A 1 87 ? -10.363 2.020 -4.381 1.00 95.56 87 ARG A O 1
ATOM 719 N N . SER A 1 88 ? -11.343 0.023 -4.720 1.00 95.75 88 SER A N 1
ATOM 720 C CA . SER A 1 88 ? -12.706 0.553 -4.866 1.00 95.75 88 SER A CA 1
ATOM 721 C C . SER A 1 88 ? -13.395 0.828 -3.524 1.00 95.75 88 SER A C 1
ATOM 723 O O . SER A 1 88 ? -14.516 1.330 -3.512 1.00 95.75 88 SER A O 1
ATOM 725 N N . LYS A 1 89 ? -12.708 0.584 -2.396 1.00 95.44 89 LYS A N 1
ATOM 726 C CA . LYS A 1 89 ? -13.197 0.795 -1.025 1.00 95.44 89 LYS A CA 1
ATOM 727 C C . LYS A 1 89 ? -14.401 -0.094 -0.680 1.00 95.44 89 LYS A C 1
ATOM 729 O O . LYS A 1 89 ? -15.183 0.214 0.219 1.00 95.44 89 LYS A O 1
ATOM 734 N N . GLU A 1 90 ? -14.535 -1.233 -1.355 1.00 94.31 90 GLU A N 1
ATOM 735 C CA . GLU A 1 90 ? -15.598 -2.221 -1.158 1.00 94.31 90 GLU A CA 1
ATOM 736 C C . GLU A 1 90 ? -15.239 -3.251 -0.073 1.00 94.31 90 GLU A C 1
ATOM 738 O O . GLU A 1 90 ? -15.411 -4.456 -0.241 1.00 94.31 90 GLU A O 1
ATOM 743 N N . TYR A 1 91 ? -14.753 -2.789 1.083 1.00 93.56 91 TYR A N 1
ATOM 744 C CA . TYR A 1 91 ? -14.220 -3.655 2.151 1.00 93.56 91 TYR A CA 1
ATOM 745 C C . TYR A 1 91 ? -15.205 -4.700 2.676 1.00 93.56 91 TYR A C 1
ATOM 747 O O . TYR A 1 91 ? -14.798 -5.746 3.168 1.00 93.56 91 TYR A O 1
ATOM 755 N N . LYS A 1 92 ? -16.509 -4.424 2.585 1.00 89.31 92 LYS A N 1
ATOM 756 C CA . LYS A 1 92 ? -17.570 -5.348 3.012 1.00 89.31 92 LYS A CA 1
ATOM 757 C C . LYS A 1 92 ? -17.740 -6.543 2.067 1.00 89.31 92 LYS A C 1
ATOM 759 O O . LYS A 1 92 ? -18.304 -7.547 2.479 1.00 89.31 92 LYS A O 1
ATOM 764 N N . ASN A 1 93 ? -17.262 -6.421 0.829 1.00 91.19 93 ASN A N 1
ATOM 765 C CA . ASN A 1 93 ? -17.331 -7.459 -0.201 1.00 91.19 93 ASN A CA 1
ATOM 766 C C . ASN A 1 93 ? -16.049 -8.311 -0.242 1.00 91.19 93 ASN A C 1
ATOM 768 O O . ASN A 1 93 ? -15.935 -9.211 -1.071 1.00 91.19 93 ASN A O 1
ATOM 772 N N . MET A 1 94 ? -15.065 -8.012 0.611 1.00 93.62 94 MET A N 1
ATOM 773 C CA . MET A 1 94 ? -13.790 -8.722 0.662 1.00 93.62 94 MET A CA 1
ATOM 774 C C . MET A 1 94 ? -13.850 -9.914 1.614 1.00 93.62 94 MET A C 1
ATOM 776 O O . MET A 1 94 ? -14.505 -9.864 2.655 1.00 93.62 94 MET A O 1
ATOM 780 N N . HIS A 1 95 ? -13.102 -10.970 1.291 1.00 92.00 95 HIS A N 1
ATOM 781 C CA . HIS A 1 95 ? -12.867 -12.048 2.242 1.00 92.00 95 HIS A CA 1
ATOM 782 C C . HIS A 1 95 ? -12.067 -11.521 3.444 1.00 92.00 95 HIS A C 1
ATOM 784 O O . HIS A 1 95 ? -11.126 -10.738 3.274 1.00 92.00 95 HIS A O 1
ATOM 790 N N . LYS A 1 96 ? -12.417 -11.968 4.660 1.00 88.88 96 LYS A N 1
ATOM 791 C CA . LYS A 1 96 ? -11.807 -11.492 5.917 1.00 88.88 96 LYS A CA 1
ATOM 792 C C . LYS A 1 96 ? -10.282 -11.621 5.894 1.00 88.88 96 LYS A C 1
ATOM 794 O O . LYS A 1 96 ? -9.592 -10.689 6.298 1.00 88.88 96 LYS A O 1
ATOM 799 N N . ASP A 1 97 ? -9.764 -12.740 5.392 1.00 91.56 97 ASP A N 1
ATOM 800 C CA . ASP A 1 97 ? -8.318 -12.998 5.348 1.00 91.56 97 ASP A CA 1
ATOM 801 C C . ASP A 1 97 ? -7.573 -12.101 4.352 1.00 91.56 97 ASP A C 1
ATOM 803 O O . ASP A 1 97 ? -6.466 -11.650 4.650 1.00 91.56 97 ASP A O 1
ATOM 807 N N . ASP A 1 98 ? -8.191 -11.768 3.216 1.00 93.25 98 ASP A N 1
ATOM 808 C CA . ASP A 1 98 ? -7.591 -10.858 2.236 1.00 93.25 98 ASP A CA 1
ATOM 809 C C . ASP A 1 98 ? -7.535 -9.432 2.788 1.00 93.25 98 ASP A C 1
ATOM 811 O O . ASP A 1 98 ? -6.500 -8.764 2.723 1.00 93.25 98 ASP A O 1
ATOM 815 N N . LEU A 1 99 ? -8.643 -8.970 3.385 1.00 94.31 99 LEU A N 1
ATOM 816 C CA . LEU A 1 99 ? -8.695 -7.659 4.028 1.00 94.31 99 LEU A CA 1
ATOM 817 C C . LEU A 1 99 ? -7.685 -7.583 5.176 1.00 94.31 99 LEU A C 1
ATOM 819 O O . LEU A 1 99 ? -6.938 -6.611 5.269 1.00 94.31 99 LEU A O 1
ATOM 823 N N . LYS A 1 100 ? -7.625 -8.625 6.013 1.00 92.88 100 LYS A N 1
ATOM 824 C CA . LYS A 1 100 ? -6.649 -8.756 7.097 1.00 92.88 100 LYS A CA 1
ATOM 825 C C . LYS A 1 100 ? -5.224 -8.630 6.584 1.00 92.88 100 LYS A C 1
ATOM 827 O O . LYS A 1 100 ? -4.468 -7.830 7.126 1.00 92.88 100 LYS A O 1
ATOM 832 N N . SER A 1 101 ? -4.865 -9.401 5.560 1.00 93.19 101 SER A N 1
ATOM 833 C CA . SER A 1 101 ? -3.514 -9.401 5.003 1.00 93.19 101 SER A CA 1
ATOM 834 C C . SER A 1 101 ? -3.118 -8.005 4.518 1.00 93.19 101 SER A C 1
ATOM 836 O O . SER A 1 101 ? -2.075 -7.494 4.924 1.00 93.19 101 SER A O 1
ATOM 838 N N . ILE A 1 102 ? -3.981 -7.335 3.747 1.00 95.44 102 ILE A N 1
ATOM 839 C CA . ILE A 1 102 ? -3.699 -5.990 3.228 1.00 95.44 102 ILE A CA 1
ATOM 840 C C . ILE A 1 102 ? -3.595 -4.968 4.369 1.00 95.44 102 ILE A C 1
ATOM 842 O O . ILE A 1 102 ? -2.629 -4.205 4.426 1.00 95.44 102 ILE A O 1
ATOM 846 N N . VAL A 1 103 ? -4.550 -4.966 5.306 1.00 95.31 103 VAL A N 1
ATOM 847 C CA . VAL A 1 103 ? -4.558 -4.041 6.452 1.00 95.31 103 VAL A CA 1
ATOM 848 C C . VAL A 1 103 ? -3.319 -4.229 7.324 1.00 95.31 103 VAL A C 1
ATOM 850 O O . VAL A 1 103 ? -2.684 -3.244 7.685 1.00 95.31 103 VAL A O 1
ATOM 853 N N . GLN A 1 104 ? -2.929 -5.466 7.632 1.00 94.12 104 GLN A N 1
ATOM 854 C CA . GLN A 1 104 ? -1.751 -5.752 8.457 1.00 94.12 104 GLN A CA 1
ATOM 855 C C . GLN A 1 104 ? -0.439 -5.366 7.769 1.00 94.12 104 GLN A C 1
ATOM 857 O O . GLN A 1 104 ? 0.477 -4.866 8.433 1.00 94.12 104 GLN A O 1
ATOM 862 N N . SER A 1 105 ? -0.352 -5.543 6.449 1.00 94.38 105 SER A N 1
ATOM 863 C CA . SER A 1 105 ? 0.781 -5.054 5.664 1.00 94.38 105 SER A CA 1
ATOM 864 C C . SER A 1 105 ? 0.883 -3.534 5.758 1.00 94.38 105 SER A C 1
ATOM 866 O O . SER A 1 105 ? 1.938 -3.021 6.124 1.00 94.38 105 SER A O 1
ATOM 868 N N . ILE A 1 106 ? -0.214 -2.803 5.526 1.00 95.25 106 ILE A N 1
ATOM 869 C CA . ILE A 1 106 ? -0.218 -1.334 5.607 1.00 95.25 106 ILE A CA 1
ATOM 870 C C . ILE A 1 106 ? 0.069 -0.857 7.038 1.00 95.25 106 ILE A C 1
ATOM 872 O O . ILE A 1 106 ? 0.892 0.037 7.219 1.00 95.25 106 ILE A O 1
ATOM 876 N N . ASP A 1 107 ? -0.508 -1.486 8.064 1.00 94.81 107 ASP A N 1
ATOM 877 C CA . ASP A 1 107 ? -0.241 -1.146 9.468 1.00 94.81 107 ASP A CA 1
ATOM 878 C C . ASP A 1 107 ? 1.249 -1.284 9.815 1.00 94.81 107 ASP A C 1
ATOM 880 O O . ASP A 1 107 ? 1.831 -0.413 10.464 1.00 94.81 107 ASP A O 1
ATOM 884 N N . SER A 1 108 ? 1.898 -2.336 9.308 1.00 92.56 108 SER A N 1
ATOM 885 C CA . SER A 1 108 ? 3.340 -2.563 9.473 1.00 92.56 108 SER A CA 1
ATOM 886 C C . SER A 1 108 ? 4.187 -1.481 8.783 1.00 92.56 108 SER A C 1
ATOM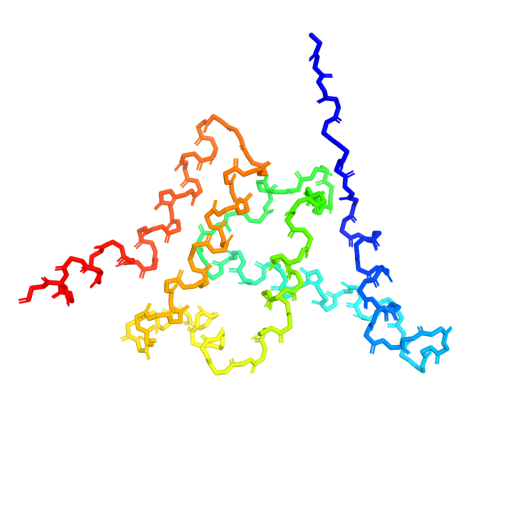 888 O O . SER A 1 108 ? 5.226 -1.061 9.314 1.00 92.56 108 SER A O 1
ATOM 890 N N . LEU A 1 109 ? 3.736 -0.974 7.628 1.00 92.19 109 LEU A N 1
ATOM 891 C CA . LEU A 1 109 ? 4.365 0.169 6.956 1.00 92.19 109 LEU A CA 1
ATOM 892 C C . LEU A 1 109 ? 4.252 1.442 7.798 1.00 92.19 109 LEU A C 1
ATOM 894 O O . LEU A 1 109 ? 5.253 2.136 7.977 1.00 92.19 109 LEU A O 1
ATOM 898 N N . LEU A 1 110 ? 3.075 1.729 8.361 1.00 92.38 110 LEU A N 1
ATOM 899 C CA . LEU A 1 110 ? 2.852 2.913 9.199 1.00 92.38 110 LEU A CA 1
ATOM 900 C C . LEU A 1 110 ? 3.673 2.852 10.491 1.00 92.38 110 LEU A C 1
ATOM 902 O O . LEU A 1 110 ? 4.356 3.818 10.830 1.00 92.38 110 LEU A O 1
ATOM 906 N N . LEU A 1 111 ? 3.682 1.695 11.163 1.00 90.88 111 LEU A N 1
ATOM 907 C CA . LEU A 1 111 ? 4.447 1.452 12.392 1.00 90.88 111 LEU A CA 1
ATOM 908 C C . LEU A 1 111 ? 5.953 1.681 12.228 1.00 90.88 111 LEU A C 1
ATOM 910 O O . LEU A 1 111 ? 6.634 2.074 13.171 1.00 90.88 111 LEU A O 1
ATOM 914 N N . SER A 1 112 ? 6.486 1.400 11.042 1.00 86.06 112 SER A N 1
ATOM 915 C CA . SER A 1 112 ? 7.919 1.526 10.765 1.00 86.06 112 SER A CA 1
ATOM 916 C C . SER A 1 112 ? 8.300 2.812 10.031 1.00 86.06 112 SER A C 1
ATOM 918 O O . SER A 1 112 ? 9.475 3.185 10.016 1.00 86.06 112 SER A O 1
ATOM 920 N N . GLY A 1 113 ? 7.332 3.461 9.384 1.00 85.19 113 GLY A N 1
ATOM 921 C CA . GLY A 1 113 ? 7.537 4.631 8.540 1.00 85.19 113 GLY A CA 1
ATOM 922 C C . GLY A 1 113 ? 7.304 5.966 9.242 1.00 85.19 113 GLY A C 1
ATOM 923 O O . GLY A 1 113 ? 7.952 6.941 8.845 1.00 85.19 113 GLY A O 1
ATOM 924 N N . LEU A 1 114 ? 6.423 5.985 10.248 1.00 89.62 114 LEU A N 1
ATOM 925 C CA . LEU A 1 114 ? 5.933 7.159 10.977 1.00 89.62 114 LEU A CA 1
ATOM 926 C C . LEU A 1 114 ? 6.223 7.027 12.476 1.00 89.62 114 LEU A C 1
ATOM 928 O O . LEU A 1 114 ? 6.418 5.921 12.970 1.00 89.62 114 LEU A O 1
ATOM 932 N N . GLU A 1 115 ? 6.195 8.138 13.209 1.00 90.00 115 GLU A N 1
ATOM 933 C CA . GLU A 1 115 ? 6.361 8.172 14.669 1.00 90.00 115 GLU A CA 1
ATOM 934 C C . GLU A 1 115 ? 5.343 9.136 15.305 1.00 90.00 115 GLU A C 1
ATOM 936 O O . GLU A 1 115 ? 4.790 10.008 14.629 1.00 90.00 115 GLU A O 1
ATOM 941 N N . GLY A 1 116 ? 5.094 8.976 16.609 1.00 92.69 116 GLY A N 1
ATOM 942 C CA . GLY A 1 116 ? 4.249 9.880 17.397 1.00 92.69 116 GLY A CA 1
ATOM 943 C C . GLY A 1 116 ? 2.797 9.972 16.916 1.00 92.69 116 GLY A C 1
ATOM 944 O O . GLY A 1 116 ? 2.217 8.996 16.437 1.00 92.69 116 GLY A O 1
ATOM 945 N N . ASP A 1 117 ? 2.213 11.162 17.039 1.00 94.12 117 ASP A N 1
ATOM 946 C CA . ASP A 1 117 ? 0.787 11.408 16.779 1.00 94.12 117 ASP A CA 1
ATOM 947 C C . ASP A 1 117 ? 0.383 11.163 15.321 1.00 94.12 117 ASP A C 1
ATOM 949 O O . ASP A 1 1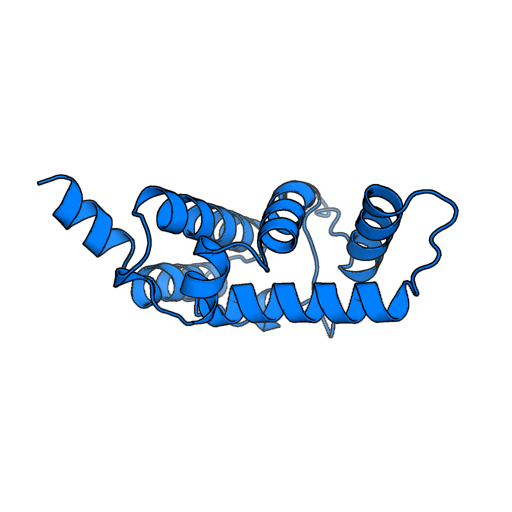17 ? -0.735 10.720 15.051 1.00 94.12 117 ASP A O 1
ATOM 953 N N . VAL A 1 118 ? 1.300 11.388 14.373 1.00 92.56 118 VAL A N 1
ATOM 954 C CA . VAL A 1 118 ? 1.060 11.110 12.948 1.00 92.56 118 VAL A CA 1
ATOM 955 C C .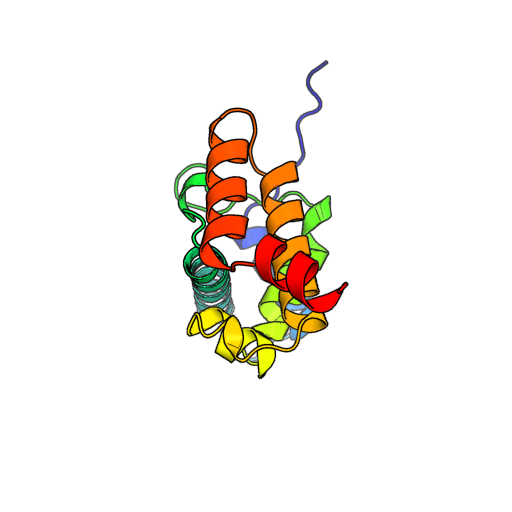 VAL A 1 118 ? 0.867 9.610 12.741 1.00 92.56 118 VAL A C 1
ATOM 957 O O . VAL A 1 118 ? -0.099 9.195 12.108 1.00 92.56 118 VAL A O 1
ATOM 960 N N . GLN A 1 119 ? 1.717 8.775 13.350 1.00 94.19 119 GLN A N 1
ATOM 961 C CA . GLN A 1 119 ? 1.557 7.321 13.287 1.00 94.19 119 GLN A CA 1
ATOM 962 C C . GLN A 1 119 ? 0.202 6.883 13.860 1.00 94.19 119 GLN A C 1
ATOM 964 O O . GLN A 1 119 ? -0.489 6.068 13.252 1.00 94.19 119 GLN A O 1
ATOM 969 N N . VAL A 1 120 ? -0.189 7.417 15.020 1.00 94.06 120 VAL A N 1
ATOM 970 C CA . VAL A 1 120 ? -1.467 7.073 15.665 1.00 94.06 120 VAL A CA 1
ATOM 971 C C . VAL A 1 120 ? -2.653 7.481 14.790 1.00 94.06 120 VAL A C 1
ATOM 973 O O . VAL A 1 120 ? -3.599 6.704 14.643 1.00 94.06 120 VAL A O 1
ATOM 976 N N . THR A 1 121 ? -2.588 8.663 14.178 1.00 95.12 121 THR A N 1
ATOM 977 C CA . THR A 1 121 ? -3.643 9.208 13.314 1.00 95.12 121 THR A CA 1
ATOM 978 C C . THR A 1 121 ? -3.842 8.350 12.067 1.00 95.12 121 THR A C 1
ATOM 980 O O . THR A 1 121 ? -4.953 7.878 11.822 1.00 95.12 121 THR A O 1
ATOM 983 N N . GLU A 1 122 ? -2.767 8.066 11.329 1.00 95.00 122 GLU A N 1
ATOM 984 C CA . GLU A 1 122 ? -2.835 7.276 10.094 1.00 95.00 122 GLU A CA 1
ATOM 985 C C . GLU A 1 122 ? -3.303 5.839 10.360 1.00 95.00 122 GLU A C 1
ATOM 987 O O . GLU A 1 122 ? -4.155 5.309 9.645 1.00 95.00 122 GLU A O 1
ATOM 992 N N . ARG A 1 123 ? -2.820 5.214 11.444 1.00 95.44 123 ARG A N 1
ATOM 993 C CA . ARG A 1 123 ? -3.270 3.871 11.846 1.00 95.44 123 ARG A CA 1
ATOM 994 C C . ARG A 1 123 ? -4.741 3.867 12.250 1.00 95.44 123 ARG A C 1
ATOM 996 O O . ARG A 1 123 ? -5.485 2.972 11.859 1.00 95.44 123 ARG A O 1
ATOM 1003 N N . SER A 1 124 ? -5.189 4.870 13.003 1.00 92.94 124 SER A N 1
ATOM 1004 C CA . SER A 1 124 ? -6.605 4.992 13.375 1.00 92.94 124 SER A CA 1
ATOM 1005 C C . SER A 1 124 ? -7.486 5.151 12.137 1.00 92.94 124 SER A C 1
ATOM 1007 O O . SER A 1 124 ? -8.512 4.480 12.030 1.00 92.94 124 SER A O 1
ATOM 1009 N N . SER A 1 125 ? -7.059 5.974 11.173 1.00 94.69 125 SER A N 1
ATOM 1010 C CA . SER A 1 125 ? -7.752 6.142 9.894 1.00 94.69 125 SER A CA 1
ATOM 1011 C C . SER A 1 125 ? -7.859 4.817 9.137 1.00 94.69 125 SER A C 1
ATOM 1013 O O . SER A 1 125 ? -8.969 4.426 8.770 1.00 94.69 125 SER A O 1
ATOM 1015 N N . LEU A 1 126 ? -6.751 4.074 9.009 1.00 95.94 126 LEU A N 1
ATOM 1016 C CA . LEU A 1 126 ? -6.714 2.742 8.398 1.00 95.94 126 LEU A CA 1
ATOM 1017 C C . LEU A 1 126 ? -7.784 1.817 8.981 1.00 95.94 126 LEU A C 1
ATOM 1019 O O . LEU A 1 126 ? -8.606 1.257 8.251 1.00 95.94 126 LEU A O 1
ATOM 1023 N N . TYR A 1 127 ? -7.806 1.673 10.304 1.00 94.00 127 TYR A N 1
ATOM 1024 C CA . TYR A 1 127 ? -8.725 0.758 10.971 1.00 94.00 127 TYR A CA 1
ATOM 1025 C C . TYR A 1 127 ? -10.188 1.205 10.893 1.00 94.00 127 TYR A C 1
ATOM 1027 O O . TYR A 1 127 ? -11.073 0.371 10.689 1.00 94.00 127 TYR A O 1
ATOM 1035 N N . ILE A 1 128 ? -10.454 2.508 11.019 1.00 92.31 128 ILE A N 1
ATOM 1036 C CA . ILE A 1 128 ? -11.809 3.065 10.930 1.00 92.31 128 ILE A CA 1
ATOM 1037 C C . ILE A 1 128 ? -12.354 2.920 9.508 1.00 92.31 128 ILE A C 1
ATOM 1039 O O . ILE A 1 128 ? -13.487 2.480 9.324 1.00 92.31 128 ILE A O 1
ATOM 1043 N N . LYS A 1 129 ? -11.558 3.272 8.492 1.00 92.69 129 LYS A N 1
ATOM 1044 C CA . LYS A 1 129 ? -11.989 3.265 7.088 1.00 92.69 129 LYS A CA 1
ATOM 1045 C C . LYS A 1 129 ? -12.240 1.860 6.572 1.00 92.69 129 LYS A C 1
ATOM 1047 O O . LYS A 1 129 ? -13.234 1.639 5.885 1.00 92.69 129 LYS A O 1
ATOM 1052 N N . THR A 1 130 ? -11.364 0.924 6.920 1.00 92.25 130 THR A N 1
ATOM 1053 C CA . THR A 1 130 ? -11.506 -0.478 6.508 1.00 92.25 130 THR A CA 1
ATOM 1054 C C . THR A 1 130 ? -12.553 -1.225 7.331 1.00 92.25 130 THR A C 1
ATOM 1056 O O . THR A 1 130 ? -13.049 -2.262 6.899 1.00 92.25 130 THR A O 1
ATOM 1059 N N . GLY A 1 131 ? -12.919 -0.708 8.511 1.00 86.38 131 GLY A N 1
ATOM 1060 C CA . GLY A 1 131 ? -13.836 -1.375 9.435 1.00 86.38 131 GLY A CA 1
ATOM 1061 C C . GLY A 1 131 ? -13.286 -2.699 9.972 1.00 86.38 131 GLY A C 1
ATOM 1062 O O . GLY A 1 131 ? -14.054 -3.519 10.474 1.00 86.38 131 GLY A O 1
ATOM 1063 N N . TYR A 1 132 ? -11.972 -2.920 9.861 1.00 83.69 132 TYR A N 1
ATOM 1064 C CA . TYR A 1 132 ? -11.348 -4.220 10.092 1.00 83.69 132 TYR A CA 1
ATOM 1065 C C . TYR A 1 132 ? -11.599 -4.755 11.511 1.00 83.69 132 TYR A C 1
ATOM 1067 O O . TYR A 1 132 ? -12.049 -5.889 11.649 1.00 83.69 132 TYR A O 1
ATOM 1075 N N . TYR A 1 133 ? -11.433 -3.930 12.557 1.00 74.38 133 TYR A N 1
ATOM 1076 C CA . TYR A 1 133 ? -11.699 -4.358 13.942 1.00 74.38 133 TYR A CA 1
ATOM 1077 C C . TYR A 1 133 ? -13.159 -4.769 14.185 1.00 74.38 133 TYR A C 1
ATOM 1079 O O . TYR A 1 133 ? -13.429 -5.706 14.939 1.00 74.38 133 TYR A O 1
ATOM 1087 N N . VAL A 1 134 ? -14.105 -4.092 13.529 1.00 65.25 134 VAL A N 1
ATOM 1088 C CA . VAL A 1 134 ? -15.536 -4.402 13.648 1.00 65.25 134 VAL A CA 1
ATOM 1089 C C . VAL A 1 134 ? -15.843 -5.729 12.959 1.00 65.25 134 VAL A C 1
ATOM 1091 O O . VAL A 1 134 ? -16.520 -6.577 13.533 1.00 65.25 134 VAL A O 1
ATOM 1094 N N . GLN A 1 135 ? -15.300 -5.950 11.760 1.00 62.22 135 GLN A N 1
ATOM 1095 C CA . GLN A 1 135 ? -15.481 -7.214 11.046 1.00 62.22 135 GLN A CA 1
ATOM 1096 C C . GLN A 1 135 ? -14.851 -8.397 11.790 1.00 62.22 135 GLN A C 1
ATOM 1098 O O . GLN A 1 135 ? -15.456 -9.470 11.833 1.00 62.22 135 GLN A O 1
ATOM 1103 N N . THR A 1 136 ? -13.676 -8.219 12.410 1.00 64.38 136 THR A N 1
ATOM 1104 C CA . THR A 1 136 ? -13.067 -9.269 13.240 1.00 64.38 136 THR A CA 1
ATOM 1105 C C . THR A 1 136 ? -13.940 -9.628 14.433 1.00 64.38 136 THR A C 1
ATOM 1107 O O . THR A 1 136 ? -14.176 -10.811 14.640 1.00 64.38 136 THR A O 1
ATOM 1110 N N . ALA A 1 137 ? -14.491 -8.638 15.143 1.00 59.03 137 ALA A N 1
ATOM 1111 C CA . ALA A 1 137 ? -15.339 -8.884 16.307 1.00 59.03 137 ALA A CA 1
ATOM 1112 C C . ALA A 1 137 ? -16.650 -9.606 15.951 1.00 59.03 137 ALA A C 1
ATOM 1114 O O . ALA A 1 137 ? -17.075 -10.480 16.692 1.00 59.03 137 ALA A O 1
ATOM 1115 N N . ILE A 1 138 ? -17.271 -9.272 14.813 1.00 61.56 138 ILE A N 1
ATOM 1116 C CA . ILE A 1 138 ? -18.510 -9.928 14.357 1.00 61.56 138 ILE A CA 1
ATOM 1117 C C . ILE A 1 138 ? -18.251 -11.368 13.907 1.00 61.56 138 ILE A C 1
ATOM 1119 O O . ILE A 1 138 ? -19.081 -12.237 14.128 1.00 61.56 138 ILE A O 1
ATOM 1123 N N . SER A 1 139 ? -17.117 -11.615 13.251 1.00 59.75 139 SER A N 1
ATOM 1124 C CA . SER A 1 139 ? -16.813 -12.926 12.663 1.00 59.75 139 SER A CA 1
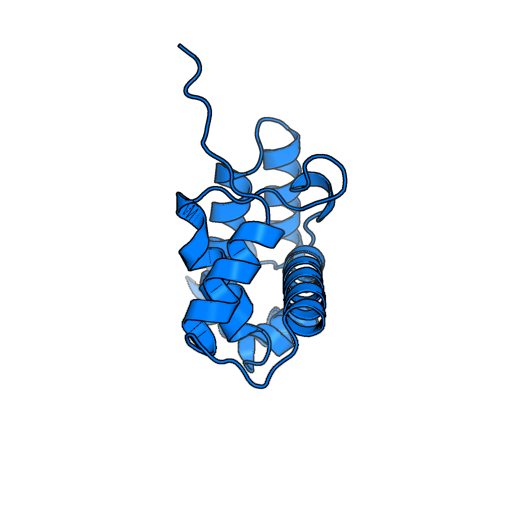ATOM 1125 C C . SER A 1 139 ? -16.274 -13.947 13.673 1.00 59.75 139 SER A C 1
ATOM 1127 O O . SER A 1 139 ? -16.144 -15.114 13.322 1.00 59.75 139 SER A O 1
ATOM 1129 N N . ASP A 1 140 ? -15.888 -13.502 14.871 1.00 52.59 140 ASP A N 1
ATOM 1130 C CA . ASP A 1 140 ? -15.409 -14.358 15.967 1.00 52.59 140 ASP A CA 1
ATOM 1131 C C . ASP A 1 140 ? -16.534 -14.666 16.992 1.00 52.59 140 ASP A C 1
ATOM 1133 O O . ASP A 1 140 ? -16.271 -15.276 18.030 1.00 52.59 140 ASP A O 1
ATOM 1137 N N . CYS A 1 141 ? -17.776 -14.243 16.710 1.00 44.44 141 CYS A N 1
ATOM 1138 C CA . CYS A 1 141 ? -19.005 -14.616 17.423 1.00 44.44 141 CYS A CA 1
ATOM 1139 C C . CYS A 1 141 ? -19.762 -15.716 16.670 1.00 44.44 141 CYS A C 1
ATOM 1141 O O . CYS A 1 141 ? -20.362 -16.568 17.362 1.00 44.44 141 CYS A O 1
#

Secondary structure (DSSP, 8-state):
------PEEHHHHHHHHHHHHH-SS-SS-HHHHHHHHHHHHHHHHHHTT--GGGGEETTEEEE-GGGHHHHHHHHHGGGSHHHHHHHTT-GGGS-HHHHHHHHHHHHHHHHHH--HHHHHHHHHHHHHHHTHHHHHHHHT-

Radius of gyration: 15.88 Å; chains: 1; bounding box: 42×31×43 Å

pLDDT: mean 87.3, std 12.75, range [35.28, 96.88]